Protein AF-A0A9E5HLU4-F1 (afdb_monomer_lite)

Radius of gyration: 17.74 Å; chains: 1; bounding box: 21×30×58 Å

Structure (mmCIF, N/CA/C/O backbone):
data_AF-A0A9E5HLU4-F1
#
_entry.id   AF-A0A9E5HLU4-F1
#
loop_
_atom_site.group_PDB
_atom_site.id
_atom_site.type_symbol
_atom_site.label_atom_id
_atom_site.label_alt_id
_atom_site.label_comp_id
_atom_site.label_asym_id
_atom_site.label_entity_id
_atom_site.label_seq_id
_atom_site.pdbx_PDB_ins_code
_atom_site.Cartn_x
_atom_site.Cartn_y
_atom_site.Cartn_z
_atom_site.occupancy
_atom_site.B_iso_or_equiv
_atom_site.auth_seq_id
_atom_site.auth_comp_id
_atom_site.auth_asym_id
_atom_site.auth_atom_id
_atom_site.pdbx_PDB_model_num
ATOM 1 N N . MET A 1 1 ? -5.830 -16.325 -52.746 1.00 52.69 1 MET A N 1
ATOM 2 C CA . MET A 1 1 ? -5.696 -16.592 -51.297 1.00 52.69 1 MET A CA 1
ATOM 3 C C . MET A 1 1 ? -4.445 -15.879 -50.799 1.00 52.69 1 MET A C 1
ATOM 5 O O . MET A 1 1 ? -3.376 -16.205 -51.285 1.00 52.69 1 MET A O 1
ATOM 9 N N . ALA A 1 2 ? -4.550 -14.910 -49.888 1.00 54.41 2 ALA A N 1
ATOM 10 C CA . ALA A 1 2 ? -3.393 -14.380 -49.159 1.00 54.41 2 ALA A CA 1
ATOM 11 C C . ALA A 1 2 ? -3.870 -13.930 -47.775 1.00 54.41 2 ALA A C 1
ATOM 13 O O . ALA A 1 2 ? -4.826 -13.169 -47.642 1.00 54.41 2 ALA A O 1
ATOM 14 N N . ARG A 1 3 ? -3.281 -14.536 -46.748 1.00 52.84 3 ARG A N 1
ATOM 15 C CA . ARG A 1 3 ? -3.735 -14.500 -45.359 1.00 52.84 3 ARG A CA 1
ATOM 16 C C . ARG A 1 3 ? -3.336 -13.157 -44.751 1.00 52.84 3 ARG A C 1
ATOM 18 O O . ARG A 1 3 ? -2.160 -12.819 -44.791 1.00 52.84 3 ARG A O 1
ATOM 25 N N . LYS A 1 4 ? -4.292 -12.420 -44.176 1.00 60.28 4 LYS A N 1
ATOM 26 C CA . LYS A 1 4 ? -4.009 -11.304 -43.259 1.00 60.28 4 LYS A CA 1
ATOM 27 C C . LYS A 1 4 ? -3.133 -11.840 -42.117 1.00 60.28 4 LYS A C 1
ATOM 29 O O . LYS A 1 4 ? -3.641 -12.675 -41.366 1.00 60.28 4 LYS A O 1
ATOM 34 N N . PRO A 1 5 ? -1.883 -11.391 -41.920 1.00 57.31 5 PRO A N 1
ATOM 35 C CA . PRO A 1 5 ? -1.252 -11.582 -40.633 1.00 57.31 5 PRO A CA 1
ATOM 36 C C . PRO A 1 5 ? -1.827 -10.520 -39.697 1.00 57.31 5 PRO A C 1
ATOM 38 O O . PRO A 1 5 ? -1.644 -9.319 -39.889 1.00 57.31 5 PRO A O 1
ATOM 41 N N . HIS A 1 6 ? -2.600 -10.989 -38.722 1.00 61.12 6 HIS A N 1
ATOM 42 C CA . HIS A 1 6 ? -2.989 -10.235 -37.540 1.00 61.12 6 HIS A CA 1
ATOM 43 C C . HIS A 1 6 ? -1.724 -9.692 -36.864 1.00 61.12 6 HIS A C 1
ATOM 45 O O . HIS A 1 6 ? -1.059 -10.415 -36.130 1.00 61.12 6 HIS A O 1
ATOM 51 N N . ASN A 1 7 ? -1.401 -8.421 -37.090 1.00 57.84 7 ASN A N 1
ATOM 52 C CA . ASN A 1 7 ? -0.501 -7.680 -36.216 1.00 57.84 7 ASN A CA 1
ATOM 53 C C . ASN A 1 7 ? -1.361 -7.021 -35.130 1.00 5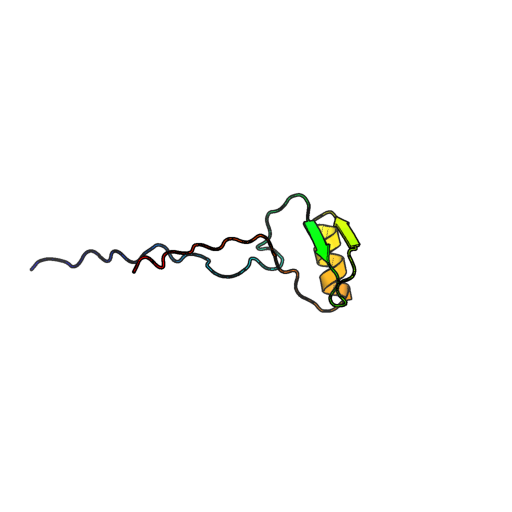7.84 7 ASN A C 1
ATOM 55 O O . ASN A 1 7 ? -1.529 -5.804 -35.105 1.00 57.84 7 ASN A O 1
ATOM 59 N N . ALA A 1 8 ? -2.012 -7.842 -34.301 1.00 57.28 8 ALA A N 1
ATOM 60 C CA . ALA A 1 8 ? -2.621 -7.333 -33.082 1.00 57.28 8 ALA A CA 1
ATOM 61 C C . ALA A 1 8 ? -1.455 -6.947 -32.158 1.00 57.28 8 ALA A C 1
ATOM 63 O O . ALA A 1 8 ? -0.633 -7.821 -31.863 1.00 57.28 8 ALA A O 1
ATOM 64 N N . PRO A 1 9 ? -1.307 -5.671 -31.753 1.00 60.50 9 PRO A N 1
ATOM 65 C CA . PRO A 1 9 ? -0.300 -5.320 -30.763 1.00 60.50 9 PRO A CA 1
ATOM 66 C C . PRO A 1 9 ? -0.526 -6.199 -29.525 1.00 60.50 9 PRO A C 1
ATOM 68 O O . PRO A 1 9 ? -1.688 -6.465 -29.195 1.00 60.50 9 PRO A O 1
ATOM 71 N N . PRO A 1 10 ? 0.542 -6.688 -28.861 1.00 56.72 10 PRO A N 1
ATOM 72 C CA . PRO A 1 10 ? 0.384 -7.457 -27.635 1.00 56.72 10 PRO A CA 1
ATOM 73 C C . PRO A 1 10 ? -0.505 -6.634 -26.716 1.00 56.72 10 PRO A C 1
ATOM 75 O O . PRO A 1 10 ? -0.269 -5.432 -26.584 1.00 56.72 10 PRO A O 1
ATOM 78 N N . SER A 1 11 ? -1.555 -7.252 -26.173 1.00 57.00 11 SER A N 1
ATOM 79 C CA . SER A 1 11 ? -2.444 -6.629 -25.200 1.00 57.00 11 SER A CA 1
ATOM 80 C C . SER A 1 11 ? -1.568 -6.041 -24.107 1.00 57.00 11 SER A C 1
ATOM 82 O O . SER A 1 11 ? -1.071 -6.752 -23.238 1.00 57.00 11 SER A O 1
ATOM 84 N N . ARG A 1 12 ? -1.274 -4.746 -24.220 1.00 59.06 12 ARG A N 1
ATOM 85 C CA . ARG A 1 12 ? -0.591 -4.025 -23.169 1.00 59.06 12 ARG A CA 1
ATOM 86 C C . ARG A 1 12 ? -1.567 -4.103 -22.017 1.00 59.06 12 ARG A C 1
ATOM 88 O O . ARG A 1 12 ? -2.719 -3.708 -22.162 1.00 59.06 12 ARG A O 1
ATOM 95 N N . ASP A 1 13 ? -1.128 -4.663 -20.902 1.00 57.56 13 ASP A N 1
ATOM 96 C CA . ASP A 1 13 ? -1.695 -4.350 -19.599 1.00 57.56 13 ASP A CA 1
ATOM 97 C C . ASP A 1 13 ? -1.506 -2.830 -19.412 1.00 57.56 13 ASP A C 1
ATOM 99 O O . ASP A 1 13 ? -0.542 -2.368 -18.806 1.00 57.56 13 ASP A O 1
ATOM 103 N N . THR A 1 14 ? -2.349 -2.031 -20.073 1.00 60.62 14 THR A N 1
ATOM 104 C CA . THR A 1 14 ? -2.294 -0.561 -20.099 1.00 60.62 14 THR A CA 1
ATOM 105 C C . THR A 1 14 ? -2.957 0.043 -18.865 1.00 60.62 14 THR A C 1
ATOM 107 O O . THR A 1 14 ? -2.954 1.260 -18.703 1.00 60.62 14 THR A O 1
ATOM 110 N N . GLY A 1 15 ? -3.541 -0.792 -18.003 1.00 67.25 15 GLY A N 1
ATOM 111 C CA . GLY A 1 15 ? -4.129 -0.377 -16.738 1.00 67.25 15 GLY A CA 1
ATOM 112 C C . GLY A 1 15 ? -3.087 -0.245 -15.620 1.00 67.25 15 GLY A C 1
ATOM 113 O O . GLY A 1 15 ? -2.032 -0.888 -15.668 1.00 67.25 15 GLY A O 1
ATOM 114 N N . PRO A 1 16 ? -3.370 0.570 -14.588 1.00 74.62 16 PRO A N 1
ATOM 115 C CA . PRO A 1 16 ? -2.551 0.595 -13.386 1.00 74.62 16 PRO A CA 1
ATOM 116 C C . PRO A 1 16 ? -2.527 -0.797 -12.744 1.00 74.62 16 PRO A C 1
ATOM 118 O O . PRO A 1 16 ? -3.534 -1.509 -12.711 1.00 74.62 16 PRO A O 1
ATOM 121 N N . ARG A 1 17 ? -1.357 -1.206 -12.245 1.00 86.31 17 ARG A N 1
ATOM 122 C CA . ARG A 1 17 ? -1.252 -2.442 -11.464 1.00 86.31 17 ARG A CA 1
ATOM 123 C C . ARG A 1 17 ? -1.952 -2.219 -10.133 1.00 86.31 17 ARG A C 1
ATOM 125 O O . ARG A 1 17 ? -1.719 -1.198 -9.492 1.00 86.31 17 ARG A O 1
ATOM 132 N N . VAL A 1 18 ? -2.759 -3.187 -9.729 1.00 89.31 18 VAL A N 1
ATOM 133 C CA . VAL A 1 18 ? -3.446 -3.175 -8.440 1.00 89.31 18 VAL A CA 1
ATOM 134 C C . VAL A 1 18 ? -3.100 -4.421 -7.645 1.00 89.31 18 VAL A C 1
ATOM 136 O O . VAL A 1 18 ? -2.882 -5.475 -8.251 1.00 89.31 18 VAL A O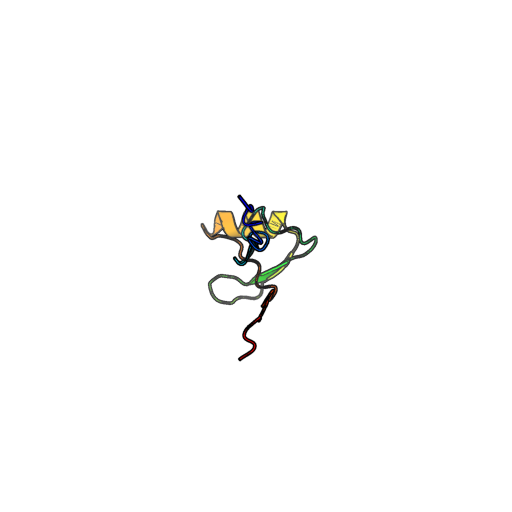 1
ATOM 139 N N . ASN A 1 19 ? -3.063 -4.301 -6.321 1.00 90.06 19 ASN A N 1
ATOM 140 C CA . ASN A 1 19 ? -2.956 -5.422 -5.389 1.00 90.06 19 ASN A CA 1
ATOM 141 C C . ASN A 1 19 ? -1.808 -6.383 -5.772 1.00 90.06 19 ASN A C 1
ATOM 143 O O . ASN A 1 19 ? -0.671 -5.952 -5.976 1.00 90.06 19 ASN A O 1
ATOM 147 N N . ASP A 1 20 ? -2.106 -7.668 -5.985 1.00 86.94 20 ASP A N 1
ATOM 148 C CA . ASP A 1 20 ? -1.131 -8.715 -6.339 1.00 86.94 20 ASP A CA 1
ATOM 149 C C . ASP A 1 20 ? -0.410 -8.493 -7.676 1.00 86.94 20 ASP A C 1
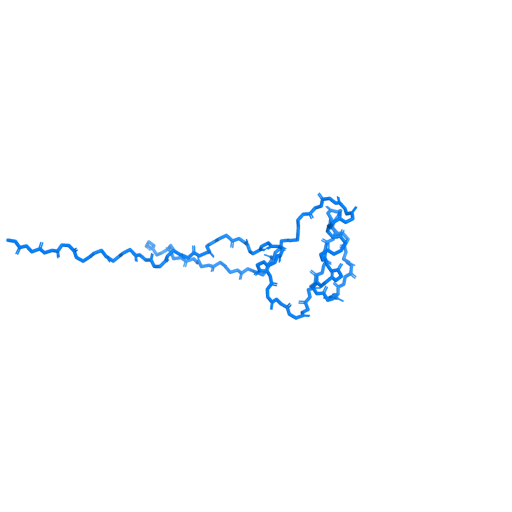ATOM 151 O O . ASP A 1 20 ? 0.611 -9.119 -7.973 1.00 86.94 20 ASP A O 1
ATOM 155 N N . ARG A 1 21 ? -0.919 -7.592 -8.526 1.00 85.38 21 ARG A N 1
ATOM 156 C CA . ARG A 1 21 ? -0.239 -7.228 -9.776 1.00 85.38 21 ARG A CA 1
ATOM 157 C C . ARG A 1 21 ? 0.984 -6.349 -9.515 1.00 85.38 21 ARG A C 1
ATOM 159 O O . ARG A 1 21 ? 1.791 -6.163 -10.429 1.00 85.38 21 ARG A O 1
ATOM 166 N N . ILE A 1 22 ? 1.135 -5.803 -8.307 1.00 86.31 22 ILE A N 1
ATOM 167 C CA . ILE A 1 22 ? 2.256 -4.956 -7.902 1.00 86.31 22 ILE A CA 1
ATOM 168 C C . ILE A 1 22 ? 3.441 -5.840 -7.503 1.00 86.31 22 ILE A C 1
ATOM 170 O O . ILE A 1 22 ? 3.434 -6.511 -6.481 1.00 86.31 22 ILE A O 1
ATOM 174 N N . LYS A 1 23 ? 4.500 -5.815 -8.319 1.00 86.62 23 LYS A N 1
ATOM 175 C CA . LYS A 1 23 ? 5.727 -6.614 -8.118 1.00 86.62 23 LYS A CA 1
ATOM 176 C C . LYS A 1 23 ? 6.876 -5.832 -7.468 1.00 86.62 23 LY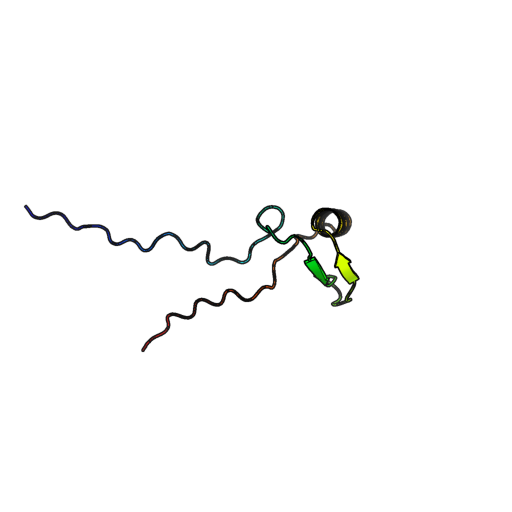S A C 1
ATOM 178 O O . LYS A 1 23 ? 8.031 -6.235 -7.578 1.00 86.62 23 LYS A O 1
ATOM 183 N N . ALA A 1 24 ? 6.586 -4.670 -6.888 1.00 87.75 24 ALA A N 1
ATOM 184 C CA . ALA A 1 24 ? 7.602 -3.849 -6.240 1.00 87.75 24 ALA A CA 1
ATOM 185 C C . ALA A 1 24 ? 8.096 -4.533 -4.957 1.00 87.75 24 ALA A C 1
ATOM 187 O O . ALA A 1 24 ? 7.317 -5.192 -4.280 1.00 87.75 24 ALA A O 1
ATOM 188 N N . LEU A 1 25 ? 9.377 -4.371 -4.623 1.00 89.44 25 LEU A N 1
ATOM 189 C CA . LEU A 1 25 ? 9.930 -4.844 -3.344 1.00 89.44 25 LEU A CA 1
ATOM 190 C C . LEU A 1 25 ? 9.675 -3.847 -2.206 1.00 89.44 25 LEU A C 1
ATOM 192 O O . LEU A 1 25 ? 9.640 -4.232 -1.042 1.00 89.44 25 LEU A O 1
ATOM 196 N N . GLU A 1 26 ? 9.458 -2.581 -2.558 1.00 91.00 26 GLU A N 1
ATOM 197 C CA . GLU A 1 26 ? 9.163 -1.480 -1.648 1.00 91.00 26 GLU A CA 1
ATOM 198 C C . GLU A 1 26 ? 8.081 -0.591 -2.266 1.00 91.00 26 GLU A C 1
ATOM 200 O O . GLU A 1 26 ? 8.107 -0.305 -3.466 1.00 91.00 26 GLU A O 1
ATOM 205 N N . ILE A 1 27 ? 7.123 -0.152 -1.450 1.00 91.19 27 ILE A N 1
ATOM 206 C CA . ILE A 1 27 ? 5.974 0.645 -1.880 1.00 91.19 27 ILE A CA 1
ATOM 207 C C . ILE A 1 27 ? 5.941 1.934 -1.075 1.00 91.19 27 ILE A C 1
ATOM 209 O O . ILE A 1 27 ? 5.889 1.911 0.152 1.00 91.19 27 ILE A O 1
ATOM 213 N N . ARG A 1 28 ? 5.929 3.078 -1.766 1.00 92.75 28 ARG A N 1
ATOM 214 C CA . ARG A 1 28 ? 5.596 4.358 -1.136 1.00 92.75 28 ARG A CA 1
ATOM 215 C C . ARG A 1 28 ? 4.080 4.450 -1.002 1.00 92.75 28 ARG A C 1
ATOM 217 O O . ARG A 1 28 ? 3.396 4.698 -1.994 1.00 92.75 28 ARG A O 1
ATOM 224 N N . LEU A 1 29 ? 3.583 4.239 0.210 1.00 92.81 29 LEU A N 1
ATOM 225 C CA . LEU A 1 29 ? 2.158 4.200 0.503 1.00 92.81 29 LEU A CA 1
ATOM 226 C C . LEU A 1 29 ? 1.620 5.603 0.801 1.00 92.81 29 LEU A C 1
ATOM 228 O O . LEU A 1 29 ? 2.232 6.387 1.530 1.00 92.81 29 LEU A O 1
ATOM 232 N N . ILE A 1 30 ? 0.467 5.902 0.209 1.00 92.62 30 ILE A N 1
ATOM 233 C CA . ILE A 1 30 ? -0.281 7.139 0.416 1.00 92.62 30 ILE A CA 1
ATOM 234 C C . ILE A 1 30 ? -1.708 6.733 0.774 1.00 92.62 30 ILE A C 1
ATOM 236 O O . ILE A 1 30 ? -2.314 5.958 0.034 1.00 92.62 30 ILE A O 1
ATOM 240 N N . GLY A 1 31 ? -2.201 7.221 1.910 1.00 91.19 31 GLY A N 1
ATOM 241 C CA . GLY A 1 31 ? -3.559 6.986 2.386 1.00 91.19 31 GLY A CA 1
ATOM 242 C C . GLY A 1 31 ? -4.610 7.646 1.494 1.00 91.19 31 GLY A C 1
ATOM 243 O O . GLY A 1 31 ? -4.307 8.515 0.672 1.00 91.19 31 GLY A O 1
ATOM 244 N N . ALA A 1 32 ? -5.870 7.237 1.649 1.00 88.25 32 ALA A N 1
ATOM 245 C CA . ALA A 1 32 ? -6.988 7.792 0.878 1.00 88.25 32 ALA A CA 1
ATOM 246 C C . ALA A 1 32 ? -7.280 9.269 1.195 1.00 88.25 32 ALA A C 1
ATOM 248 O O . ALA A 1 32 ? -7.829 9.987 0.363 1.00 88.25 32 ALA A O 1
ATOM 249 N N . ASP A 1 33 ? -6.886 9.723 2.379 1.00 90.50 33 ASP A N 1
ATOM 250 C CA . ASP A 1 33 ? -6.901 11.117 2.822 1.00 90.50 33 ASP A CA 1
ATOM 251 C C . ASP A 1 33 ? -5.725 11.944 2.267 1.00 90.50 33 ASP A C 1
ATOM 253 O O . ASP A 1 33 ? -5.675 13.162 2.439 1.00 90.50 33 ASP A O 1
ATOM 257 N N . GLY A 1 34 ? -4.788 11.295 1.570 1.00 89.38 34 GLY A N 1
ATOM 258 C CA . GLY A 1 34 ? -3.559 11.901 1.077 1.00 89.38 34 GLY A CA 1
ATOM 259 C C . GLY A 1 34 ? -2.401 11.866 2.076 1.00 89.38 34 GLY A C 1
ATOM 260 O O . GLY A 1 34 ? -1.354 12.447 1.778 1.00 89.38 34 GLY A O 1
ATOM 261 N N . GLU A 1 35 ? -2.537 11.186 3.221 1.00 93.00 35 GLU A N 1
ATOM 262 C CA . GLU A 1 35 ? -1.452 11.036 4.192 1.00 93.00 35 GLU A CA 1
ATOM 263 C C . GLU A 1 35 ? -0.294 10.214 3.609 1.00 93.00 35 GLU A C 1
ATOM 265 O O . GLU A 1 35 ? -0.484 9.180 2.967 1.00 93.00 35 GLU A O 1
ATOM 270 N N . ASN A 1 36 ? 0.944 10.658 3.839 1.00 92.56 36 ASN A N 1
ATOM 271 C CA . ASN A 1 36 ? 2.122 9.892 3.452 1.00 92.56 36 ASN A CA 1
ATOM 272 C C . ASN A 1 36 ? 2.524 8.933 4.577 1.00 92.56 36 ASN A C 1
ATOM 274 O O . ASN A 1 36 ? 3.136 9.345 5.558 1.00 92.56 36 ASN A O 1
ATOM 278 N N . VAL A 1 37 ? 2.229 7.646 4.397 1.00 91.44 37 VAL A N 1
ATOM 279 C CA . VAL A 1 37 ? 2.575 6.589 5.366 1.00 91.44 37 VAL A CA 1
ATOM 280 C C . VAL A 1 37 ? 4.063 6.203 5.273 1.00 91.44 37 VAL A C 1
ATOM 282 O O . VAL A 1 37 ? 4.625 5.606 6.190 1.00 91.44 37 VAL A O 1
ATOM 285 N N . GLY A 1 38 ? 4.729 6.566 4.172 1.00 93.69 38 GLY A N 1
ATOM 286 C CA . GLY A 1 38 ? 6.144 6.298 3.924 1.00 93.69 38 GLY A CA 1
ATOM 287 C C . GLY A 1 38 ? 6.393 5.071 3.044 1.00 93.69 38 GLY A C 1
ATOM 288 O O . GLY A 1 38 ? 5.516 4.613 2.310 1.00 93.69 38 GLY A O 1
ATOM 289 N N . VAL A 1 39 ? 7.632 4.569 3.062 1.00 94.56 39 VAL A N 1
ATOM 290 C CA . VAL A 1 39 ? 8.029 3.362 2.319 1.00 94.56 39 VAL A CA 1
ATOM 291 C C . VAL A 1 39 ? 7.778 2.135 3.189 1.00 94.56 39 VAL A C 1
ATOM 293 O O . VAL A 1 39 ? 8.288 2.043 4.304 1.00 94.56 39 VAL A O 1
ATOM 296 N N . VAL A 1 40 ? 6.986 1.198 2.680 1.00 94.62 40 VAL A N 1
ATOM 297 C CA . VAL A 1 40 ? 6.596 -0.036 3.367 1.00 94.62 40 VAL A CA 1
ATOM 298 C C . VAL A 1 40 ? 6.798 -1.249 2.462 1.00 94.62 40 VAL A C 1
ATOM 300 O O . VAL A 1 40 ? 6.960 -1.122 1.245 1.00 94.62 40 VAL A O 1
ATOM 303 N N . SER A 1 41 ? 6.777 -2.444 3.054 1.00 94.75 41 SER A N 1
ATOM 304 C CA . SER A 1 41 ? 6.761 -3.689 2.287 1.00 94.75 41 SER A CA 1
ATOM 305 C C . SER A 1 41 ? 5.412 -3.886 1.577 1.00 94.75 41 SER A C 1
ATOM 307 O O . SER A 1 41 ? 4.389 -3.386 2.056 1.00 94.75 41 SER A O 1
ATOM 309 N N . PRO A 1 42 ? 5.371 -4.658 0.475 1.00 92.50 42 PRO A N 1
ATOM 310 C CA . PRO A 1 42 ? 4.129 -4.978 -0.224 1.00 92.50 42 PRO A CA 1
ATOM 311 C C . PRO A 1 42 ? 3.083 -5.621 0.681 1.00 92.50 42 PRO A C 1
ATOM 313 O O . PRO A 1 42 ? 1.933 -5.207 0.658 1.00 92.50 42 PRO A O 1
ATOM 316 N N . ALA A 1 43 ? 3.495 -6.562 1.535 1.00 93.62 43 ALA A N 1
ATOM 317 C CA . ALA A 1 43 ? 2.599 -7.212 2.489 1.00 93.62 43 ALA A CA 1
ATOM 318 C C . ALA A 1 43 ? 1.924 -6.193 3.421 1.00 93.62 43 ALA A C 1
ATOM 320 O O . ALA A 1 43 ? 0.707 -6.169 3.528 1.00 93.62 43 ALA A O 1
ATOM 321 N N . LYS A 1 44 ? 2.701 -5.271 4.006 1.00 94.19 44 LYS A N 1
ATOM 322 C CA . LYS A 1 44 ? 2.152 -4.232 4.885 1.00 94.19 44 LYS A CA 1
ATOM 323 C C . LYS A 1 44 ? 1.232 -3.264 4.138 1.00 94.19 44 LYS A C 1
ATOM 325 O O . LYS A 1 44 ? 0.253 -2.799 4.709 1.00 94.19 44 LYS A O 1
ATOM 330 N N . ALA A 1 45 ? 1.544 -2.935 2.884 1.00 93.56 45 ALA A N 1
ATOM 331 C CA . ALA A 1 45 ? 0.675 -2.094 2.064 1.00 93.56 45 ALA A CA 1
ATOM 332 C C . ALA A 1 45 ? -0.673 -2.773 1.774 1.00 93.56 45 ALA A C 1
ATOM 334 O O . ALA A 1 45 ? -1.698 -2.104 1.837 1.00 93.56 45 ALA A O 1
ATOM 335 N N . MET A 1 46 ? -0.664 -4.082 1.505 1.00 94.12 46 MET A N 1
ATOM 336 C CA . MET A 1 46 ? -1.872 -4.885 1.290 1.00 94.12 46 MET A CA 1
ATOM 337 C C . MET A 1 46 ? -2.703 -4.988 2.569 1.00 94.12 46 MET A C 1
ATOM 339 O O . MET A 1 46 ? -3.880 -4.660 2.539 1.00 94.12 46 MET A O 1
ATOM 343 N N . ASP A 1 47 ? -2.079 -5.295 3.711 1.00 94.94 47 ASP A N 1
ATOM 344 C CA . ASP A 1 47 ? -2.778 -5.352 5.002 1.00 94.94 47 ASP A CA 1
ATOM 345 C C . ASP A 1 47 ? -3.467 -4.022 5.345 1.00 94.94 47 ASP A C 1
ATOM 347 O O . ASP A 1 47 ? -4.564 -4.003 5.902 1.00 94.94 47 ASP A O 1
ATOM 351 N N . LEU A 1 48 ? -2.810 -2.892 5.062 1.00 93.31 48 LEU A N 1
ATOM 352 C CA . LEU A 1 48 ? -3.372 -1.560 5.300 1.00 93.31 48 LEU A CA 1
ATOM 353 C C . LEU A 1 48 ? -4.508 -1.235 4.325 1.00 93.31 48 LEU A C 1
ATOM 355 O O . LEU A 1 48 ? -5.488 -0.611 4.728 1.00 93.31 48 LEU A O 1
ATOM 359 N N . ALA A 1 49 ? -4.386 -1.661 3.067 1.00 92.88 49 ALA A N 1
ATOM 360 C CA . ALA A 1 49 ? -5.440 -1.525 2.070 1.00 92.88 49 ALA A CA 1
ATOM 361 C C . ALA A 1 49 ? -6.678 -2.349 2.474 1.00 92.88 49 ALA A C 1
ATOM 363 O O . ALA A 1 49 ? -7.774 -1.795 2.550 1.00 92.88 49 ALA A O 1
ATOM 364 N N . ASP A 1 50 ? -6.490 -3.606 2.884 1.00 94.00 50 ASP A N 1
ATOM 365 C CA . ASP A 1 50 ? -7.554 -4.500 3.354 1.00 94.00 50 ASP A CA 1
ATOM 366 C C . ASP A 1 50 ? -8.253 -3.962 4.611 1.00 94.00 50 ASP A C 1
ATOM 368 O O . ASP A 1 50 ? -9.482 -3.934 4.679 1.00 94.00 50 ASP A O 1
ATOM 372 N N . GLN A 1 51 ? -7.491 -3.467 5.595 1.00 92.81 51 GLN A N 1
ATOM 373 C CA . GLN A 1 51 ? -8.045 -2.845 6.808 1.00 92.81 51 GLN A CA 1
ATOM 374 C C . GLN A 1 51 ? -8.891 -1.604 6.505 1.00 92.81 51 GLN A C 1
ATOM 376 O O . GLN A 1 51 ? -9.859 -1.329 7.214 1.00 92.81 51 GLN A O 1
ATOM 381 N N . ALA A 1 52 ? -8.528 -0.857 5.463 1.00 90.75 52 ALA A N 1
ATOM 382 C CA . ALA A 1 52 ? -9.278 0.305 5.006 1.00 90.75 52 ALA A CA 1
ATOM 383 C C . ALA A 1 52 ? -10.429 -0.056 4.046 1.00 90.75 52 ALA A C 1
ATOM 385 O O . ALA A 1 52 ? -11.237 0.815 3.723 1.00 90.75 52 ALA A O 1
ATOM 386 N N . GLY A 1 53 ? -10.515 -1.309 3.580 1.00 93.56 53 GLY A N 1
ATOM 387 C CA . GLY A 1 53 ? -11.449 -1.725 2.532 1.00 93.56 53 GLY A CA 1
ATOM 388 C C . GLY A 1 53 ? -11.157 -1.070 1.176 1.00 93.56 53 GLY A C 1
ATOM 389 O O . GLY A 1 53 ? -12.085 -0.736 0.441 1.00 93.56 53 GLY A O 1
ATOM 390 N N . LEU A 1 54 ? -9.879 -0.829 0.876 1.00 93.31 54 LEU A N 1
ATOM 391 C CA . LEU A 1 54 ? -9.395 -0.150 -0.324 1.00 93.31 54 LEU A CA 1
ATOM 392 C C . LEU A 1 54 ? -8.491 -1.067 -1.149 1.00 93.31 54 LEU A C 1
ATOM 394 O O . LEU A 1 54 ? -7.895 -2.002 -0.629 1.00 93.31 54 LEU A O 1
ATOM 398 N N . ASP A 1 55 ? -8.328 -0.733 -2.427 1.00 91.69 55 ASP A N 1
ATOM 399 C CA . ASP A 1 55 ? -7.363 -1.390 -3.304 1.00 91.69 55 ASP A CA 1
ATOM 400 C C . ASP A 1 55 ? -6.044 -0.615 -3.355 1.00 91.69 55 ASP A C 1
ATOM 402 O O . ASP A 1 55 ? -6.009 0.615 -3.493 1.00 91.69 55 ASP A O 1
ATOM 406 N N . LEU A 1 56 ? -4.931 -1.343 -3.325 1.00 92.00 56 LEU A N 1
ATOM 407 C CA . LEU A 1 56 ? -3.611 -0.773 -3.528 1.00 92.00 56 LEU A CA 1
ATOM 408 C C . LEU A 1 56 ? -3.394 -0.518 -5.021 1.00 92.00 56 LEU A C 1
ATOM 410 O O . LEU A 1 56 ? -3.365 -1.454 -5.816 1.00 92.00 56 LEU A O 1
ATOM 414 N N . VAL A 1 57 ? -3.192 0.742 -5.410 1.00 89.38 57 VAL A N 1
ATOM 415 C CA . VAL A 1 57 ? -2.959 1.136 -6.808 1.00 89.38 57 VAL A CA 1
ATOM 416 C C . VAL A 1 57 ? -1.525 1.620 -6.996 1.00 89.38 57 VAL A C 1
ATOM 418 O O . VAL A 1 57 ? -1.065 2.557 -6.343 1.00 89.38 57 VAL A O 1
ATOM 421 N N . ASP A 1 58 ? -0.819 1.021 -7.951 1.00 86.50 58 ASP A N 1
ATOM 422 C CA . ASP A 1 58 ? 0.517 1.452 -8.344 1.00 86.50 58 ASP A CA 1
ATOM 423 C C . ASP A 1 58 ? 0.456 2.780 -9.108 1.00 86.50 58 ASP A C 1
ATOM 425 O O . ASP A 1 58 ? 0.063 2.832 -10.276 1.00 86.50 58 ASP A O 1
ATOM 429 N N . ARG A 1 59 ? 0.896 3.863 -8.456 1.00 75.38 59 ARG A N 1
ATOM 430 C CA . ARG A 1 59 ? 1.021 5.194 -9.076 1.00 75.38 59 ARG A CA 1
ATOM 431 C C . ARG A 1 59 ? 2.290 5.367 -9.911 1.00 75.38 59 ARG A C 1
ATOM 433 O O . ARG A 1 59 ? 2.548 6.474 -10.387 1.00 75.38 59 ARG A O 1
ATOM 440 N N . SER A 1 60 ? 3.098 4.319 -10.087 1.00 69.25 60 SER A N 1
ATOM 441 C CA . SER A 1 60 ? 4.252 4.368 -10.985 1.00 69.25 60 SER A CA 1
ATOM 442 C C . SER A 1 60 ? 3.759 4.666 -12.399 1.00 69.25 60 SER A C 1
ATOM 444 O O . SER A 1 60 ? 3.168 3.806 -13.054 1.00 69.25 60 SER A O 1
ATOM 446 N N . GLN A 1 61 ? 3.978 5.899 -12.861 1.00 56.00 61 GLN A N 1
ATOM 447 C CA . GLN A 1 61 ? 3.600 6.340 -14.197 1.00 56.00 61 GLN A CA 1
ATOM 448 C C . GLN A 1 61 ? 4.245 5.415 -15.231 1.00 56.00 61 GLN A C 1
ATOM 450 O O . GLN A 1 61 ? 5.425 5.533 -15.550 1.00 56.00 61 GLN A O 1
ATOM 455 N N . ARG A 1 62 ? 3.464 4.492 -15.788 1.00 53.72 62 ARG A N 1
ATOM 456 C CA . ARG A 1 62 ? 3.780 3.867 -17.070 1.00 53.72 62 ARG A CA 1
ATOM 457 C C . ARG A 1 62 ? 2.847 4.474 -18.103 1.00 53.72 62 ARG A C 1
ATOM 459 O O . ARG A 1 62 ? 1.928 3.838 -18.602 1.00 53.72 62 ARG A O 1
ATOM 466 N N . GLY A 1 63 ? 3.071 5.761 -18.354 1.00 51.09 63 GLY A N 1
ATOM 467 C CA . GLY A 1 63 ? 2.501 6.449 -19.497 1.00 51.09 63 GLY A CA 1
ATOM 468 C C . GLY A 1 63 ? 3.232 5.968 -20.737 1.00 51.09 63 GLY A C 1
ATOM 469 O O . GLY A 1 63 ? 4.249 6.538 -21.117 1.00 51.09 63 GLY A O 1
ATOM 470 N N . GLU A 1 64 ? 2.743 4.904 -21.363 1.00 51.44 64 GLU A N 1
ATOM 471 C CA . GLU A 1 64 ? 3.012 4.774 -22.780 1.00 51.44 64 GLU A CA 1
ATOM 472 C C . GLU A 1 64 ? 2.135 5.793 -23.505 1.00 51.44 64 GLU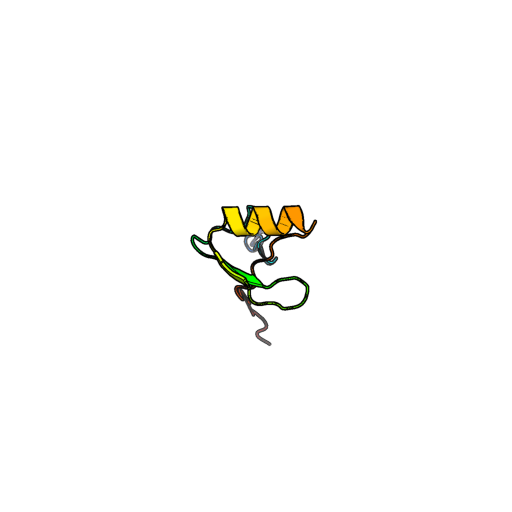 A C 1
ATOM 474 O O . GLU A 1 64 ? 0.919 5.640 -23.595 1.00 51.44 64 GLU A 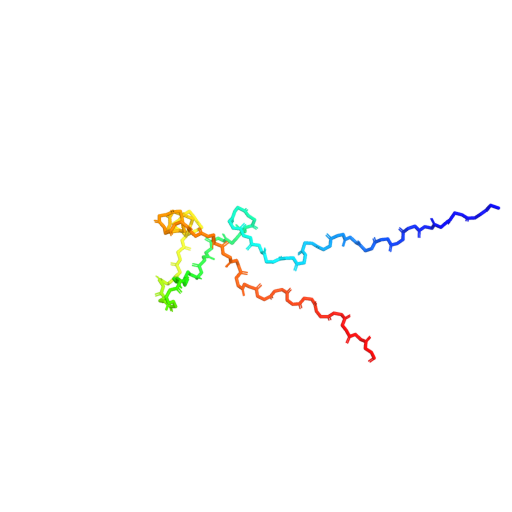O 1
ATOM 479 N N . VAL A 1 65 ? 2.775 6.852 -23.990 1.00 51.88 65 VAL A N 1
ATOM 480 C CA . VAL A 1 65 ? 2.201 7.813 -24.925 1.00 51.88 65 VAL A CA 1
ATOM 481 C C . VAL A 1 65 ? 2.640 7.440 -26.343 1.00 51.88 65 VAL A C 1
ATOM 483 O O . VAL A 1 65 ? 3.752 7.781 -26.738 1.00 51.88 65 VAL A O 1
ATOM 486 N N . PRO A 1 66 ? 1.808 6.779 -27.169 1.00 62.72 66 PRO A N 1
ATOM 487 C CA . PRO A 1 66 ? 2.029 6.745 -28.599 1.00 62.72 66 PRO A CA 1
ATOM 488 C C . PRO A 1 66 ? 0.932 7.572 -29.270 1.00 62.72 66 PRO A C 1
ATOM 490 O O . PRO A 1 66 ? 0.118 7.040 -30.015 1.00 62.72 66 PRO A O 1
ATOM 493 N N . SER A 1 67 ? 0.901 8.880 -29.017 1.00 53.47 67 SER A N 1
ATOM 494 C CA . SER A 1 67 ? 0.120 9.800 -29.852 1.00 53.47 67 SER A CA 1
ATOM 495 C C . SER A 1 67 ? 1.084 10.618 -30.691 1.00 53.47 67 SER A C 1
ATOM 497 O O . SER A 1 67 ? 1.352 11.783 -30.424 1.00 53.47 67 SER A O 1
ATOM 499 N N . ARG A 1 68 ? 1.640 9.947 -31.703 1.00 60.97 68 ARG A N 1
ATOM 500 C CA . ARG A 1 68 ? 2.223 10.601 -32.871 1.00 60.97 68 ARG A CA 1
ATOM 501 C C . ARG A 1 68 ? 1.044 11.004 -33.762 1.00 60.97 68 ARG A C 1
ATOM 503 O O . ARG A 1 68 ? 0.369 10.129 -34.300 1.00 60.97 68 ARG A O 1
ATOM 510 N N . HIS A 1 69 ? 0.749 12.296 -33.831 1.00 57.69 69 HIS A N 1
ATOM 511 C CA . HIS A 1 69 ? 0.125 12.903 -35.007 1.00 57.69 69 HIS A CA 1
ATOM 512 C C . HIS A 1 69 ? 1.222 13.659 -35.748 1.00 57.69 69 HIS A C 1
ATOM 514 O O . HIS A 1 69 ? 2.042 14.300 -35.053 1.00 57.69 69 HIS A O 1
#

pLDDT: mean 78.64, std 16.43, range [51.09, 94.94]

Foldseek 3Di:
DDDDDPPPPPPPPPDWQKQPSDPDQWDQDADPVRDGPGIDGSVVNNVVCVVVVHIGTDPPDPPPDPPDD

Secondary structure (DSSP, 8-state):
-------PPP----SPPBGGG---SSEEEE-TTS-EEEEE-HHHHHHHHHHHT---B------------

Sequence (69 aa):
MARKPHNAPPSRDTGPRVNDRIKALEIRLIGADGENVGVVSPAKAMDLADQAGLDLVDRSQRGEVPSRH